Protein AF-A0A641J2X0-F1 (afdb_monomer_lite)

Organism: Escherichia coli (NCBI:txid562)

Radius of gyration: 11.42 Å; chains: 1; bounding box: 23×19×32 Å

Sequence (36 aa):
MSGKPAARQGDMTQYGGSIVQGSAGVRIGAPTGVAC

Secondary structure (DSSP, 8-state):
--PSPPP-TTPBPTTS-B-----TT--TT-SS----

Foldseek 3Di:
DDDDDDAFAQDADPVGDGRPDDDPQDHDPDPDPDND

Structure (mmCIF, N/CA/C/O backbone):
data_AF-A0A641J2X0-F1
#
_entry.id   AF-A0A641J2X0-F1
#
loop_
_atom_site.group_PDB
_atom_site.id
_atom_site.type_symbol
_atom_site.label_atom_id
_atom_site.label_alt_id
_atom_site.label_comp_id
_atom_site.label_asym_id
_atom_site.label_entity_id
_atom_site.label_seq_id
_atom_site.pdbx_PDB_ins_code
_atom_site.Cartn_x
_atom_site.Cartn_y
_atom_site.Cartn_z
_atom_site.occupancy
_atom_site.B_iso_o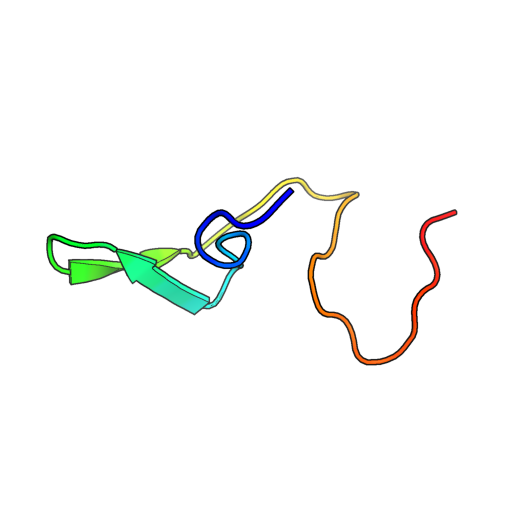r_equiv
_atom_site.auth_seq_id
_atom_site.auth_comp_id
_atom_site.auth_asym_id
_atom_site.auth_atom_id
_atom_site.pdbx_PDB_model_num
ATOM 1 N N . MET A 1 1 ? 18.741 14.714 3.073 1.00 53.25 1 MET A N 1
ATOM 2 C CA . MET A 1 1 ? 17.331 14.279 3.149 1.00 53.25 1 MET A CA 1
ATOM 3 C C . MET A 1 1 ? 17.305 13.010 3.996 1.00 53.25 1 MET A C 1
ATOM 5 O O . MET A 1 1 ? 17.678 11.965 3.494 1.00 53.25 1 MET A O 1
ATOM 9 N N . SER A 1 2 ? 17.027 13.106 5.299 1.00 53.78 2 SER A N 1
ATOM 10 C CA . SER A 1 2 ? 16.937 11.928 6.182 1.00 53.78 2 SER A CA 1
ATOM 11 C C . SER A 1 2 ? 15.707 12.086 7.073 1.00 53.78 2 SER A C 1
ATOM 13 O O . SER A 1 2 ? 15.785 12.515 8.219 1.00 53.78 2 SER A O 1
ATOM 15 N N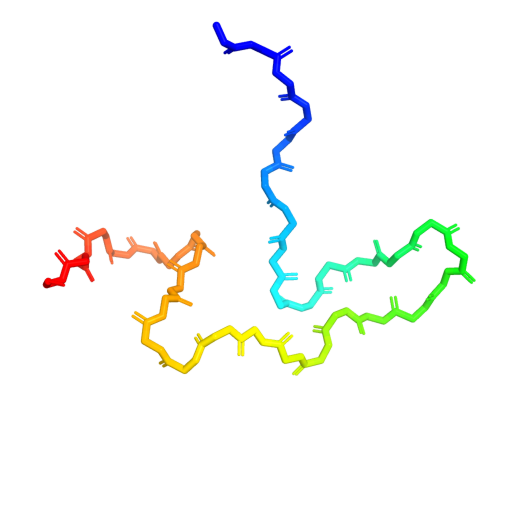 . GLY A 1 3 ? 14.542 11.886 6.458 1.00 77.19 3 GLY A N 1
ATOM 16 C CA . GLY A 1 3 ? 13.265 11.719 7.147 1.00 77.19 3 GLY A CA 1
ATOM 17 C C . GLY A 1 3 ? 12.908 10.234 7.202 1.00 77.19 3 GLY A C 1
ATOM 18 O O . GLY A 1 3 ? 13.528 9.423 6.514 1.00 77.19 3 GLY A O 1
ATOM 19 N N . LYS A 1 4 ? 11.913 9.871 8.020 1.00 80.62 4 LYS A N 1
ATOM 20 C CA . LYS A 1 4 ? 11.366 8.503 8.049 1.00 80.62 4 LYS A CA 1
ATOM 21 C C . LYS A 1 4 ? 10.972 8.061 6.620 1.00 80.62 4 LYS A C 1
ATOM 23 O O . LYS A 1 4 ? 10.583 8.928 5.833 1.00 80.62 4 LYS A O 1
ATOM 28 N N . PRO A 1 5 ? 11.062 6.760 6.276 1.00 86.50 5 PRO A N 1
ATOM 29 C CA . PRO A 1 5 ? 10.670 6.265 4.956 1.00 86.50 5 PRO A CA 1
ATOM 30 C C . PRO A 1 5 ? 9.256 6.712 4.558 1.00 86.50 5 PRO A C 1
ATOM 32 O O . PRO A 1 5 ? 8.397 6.899 5.421 1.00 86.50 5 PRO A O 1
ATOM 35 N N . ALA A 1 6 ? 9.010 6.866 3.254 1.00 89.19 6 ALA A N 1
ATOM 36 C CA . ALA A 1 6 ? 7.678 7.180 2.745 1.00 89.19 6 ALA A CA 1
ATOM 37 C C . ALA A 1 6 ? 6.687 6.065 3.110 1.00 89.19 6 ALA A C 1
ATOM 39 O O . ALA A 1 6 ? 6.992 4.888 2.918 1.00 89.19 6 ALA A O 1
ATOM 40 N N . ALA A 1 7 ? 5.512 6.447 3.612 1.00 91.25 7 ALA A N 1
ATOM 41 C CA . ALA A 1 7 ? 4.433 5.516 3.914 1.00 91.25 7 ALA A CA 1
ATOM 42 C C . ALA A 1 7 ? 3.828 4.936 2.625 1.00 91.25 7 ALA A C 1
ATOM 44 O O . ALA A 1 7 ? 3.729 5.617 1.601 1.00 91.25 7 ALA A O 1
ATOM 45 N N . ARG A 1 8 ? 3.423 3.670 2.677 1.00 93.06 8 ARG A N 1
ATOM 46 C CA . ARG A 1 8 ? 2.974 2.868 1.536 1.00 93.06 8 ARG A CA 1
ATOM 47 C C . ARG A 1 8 ? 1.699 2.117 1.877 1.00 93.06 8 ARG A C 1
ATOM 49 O O . ARG A 1 8 ? 1.361 1.920 3.040 1.00 93.06 8 ARG A O 1
ATOM 56 N N . GLN A 1 9 ? 1.011 1.642 0.844 1.00 92.94 9 GLN A N 1
ATOM 57 C CA . GLN A 1 9 ? -0.125 0.742 1.019 1.00 92.94 9 GLN A CA 1
ATOM 58 C C . GLN A 1 9 ? 0.309 -0.507 1.807 1.00 92.94 9 GLN A C 1
ATOM 60 O O . GLN A 1 9 ? 1.324 -1.121 1.487 1.00 92.94 9 GLN A O 1
ATOM 65 N N . GLY A 1 10 ? -0.454 -0.852 2.842 1.00 92.38 10 GLY A N 1
ATOM 66 C CA . GLY A 1 10 ? -0.151 -1.918 3.797 1.00 92.38 10 GLY A CA 1
ATOM 67 C C . GLY A 1 10 ? 0.584 -1.463 5.064 1.00 92.38 10 GLY A C 1
ATOM 68 O O . GLY A 1 10 ? 0.523 -2.179 6.061 1.00 92.38 10 GLY A O 1
ATOM 69 N N . ASP A 1 11 ? 1.216 -0.283 5.077 1.00 94.19 11 ASP 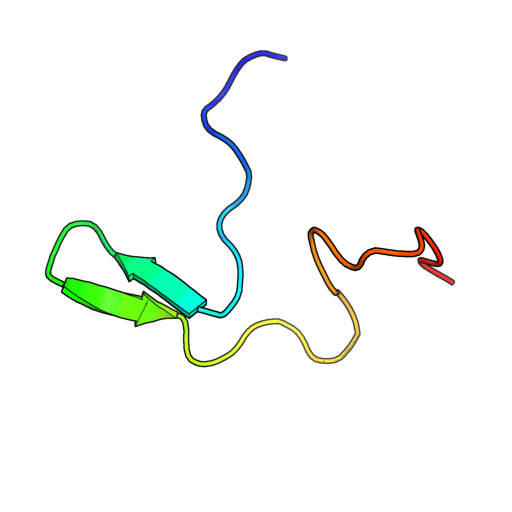A N 1
ATOM 70 C CA . ASP A 1 11 ? 1.890 0.218 6.281 1.00 94.19 11 ASP A CA 1
ATOM 71 C C . ASP A 1 11 ? 0.863 0.571 7.378 1.00 94.19 11 ASP A C 1
ATOM 73 O O . ASP A 1 11 ? -0.269 0.977 7.098 1.00 94.19 11 ASP A O 1
ATOM 77 N N . MET A 1 12 ? 1.261 0.411 8.642 1.00 96.06 12 MET A N 1
ATOM 78 C CA . MET A 1 12 ? 0.433 0.685 9.821 1.00 96.06 12 MET A CA 1
ATOM 79 C C . MET A 1 12 ? 0.403 2.185 10.131 1.00 96.06 12 MET A C 1
ATOM 81 O O . MET A 1 12 ? 1.454 2.831 10.160 1.00 96.06 12 MET A O 1
ATOM 85 N N . THR A 1 13 ? -0.774 2.748 10.417 1.00 92.94 13 THR A N 1
ATOM 86 C CA . THR A 1 13 ? -0.847 4.126 10.924 1.00 92.94 13 THR A CA 1
ATOM 87 C C . THR A 1 13 ? -0.484 4.181 12.406 1.00 92.94 13 THR A C 1
ATOM 89 O O . THR A 1 13 ? -0.611 3.197 13.133 1.00 92.94 13 THR A O 1
ATOM 92 N N . GLN A 1 14 ? -0.075 5.354 12.890 1.00 93.19 14 GLN A N 1
ATOM 93 C CA . GLN A 1 14 ? 0.280 5.547 14.299 1.00 93.19 14 GLN A CA 1
ATOM 94 C C . GLN A 1 14 ? -0.842 5.149 15.273 1.00 93.19 14 GLN A C 1
ATOM 96 O O . GLN A 1 14 ? -0.556 4.705 16.382 1.00 93.19 14 GLN A O 1
ATOM 101 N N . TYR A 1 15 ? -2.103 5.303 14.868 1.00 92.38 15 TYR A N 1
ATOM 102 C CA . TYR A 1 15 ? -3.271 5.009 15.700 1.00 92.38 15 TYR A CA 1
ATOM 103 C C . TYR A 1 15 ? -3.894 3.640 15.387 1.00 92.38 15 TYR A C 1
ATOM 105 O O . TYR A 1 15 ? -4.949 3.309 15.922 1.00 92.38 15 TYR A O 1
ATOM 113 N N . GLY A 1 16 ? -3.241 2.837 14.542 1.00 92.75 16 GLY A N 1
ATOM 114 C CA . GLY A 1 16 ? -3.734 1.539 14.094 1.00 92.75 16 GLY A CA 1
ATOM 115 C C . GLY A 1 16 ? -4.411 1.574 12.721 1.00 92.75 16 GLY A C 1
ATOM 116 O O . GLY A 1 16 ? -4.688 2.627 12.150 1.00 92.75 16 GLY A O 1
ATOM 117 N N . GLY A 1 17 ? -4.659 0.389 12.165 1.00 95.56 17 GLY A N 1
ATOM 118 C CA . GLY A 1 17 ? -5.162 0.218 10.802 1.00 95.56 17 GLY A CA 1
ATOM 119 C C . GLY A 1 17 ? -4.072 0.349 9.733 1.00 95.56 17 GLY A C 1
ATOM 120 O O . GLY A 1 17 ? -3.095 1.082 9.882 1.00 95.56 17 GLY A O 1
ATOM 121 N N . SER A 1 18 ? -4.234 -0.395 8.642 1.00 96.44 18 SER A N 1
ATOM 122 C CA . SER A 1 18 ? -3.329 -0.356 7.492 1.00 96.44 18 SER A CA 1
ATOM 123 C C . SER A 1 18 ? -3.743 0.716 6.487 1.00 96.44 18 SER A C 1
ATOM 125 O O . SER A 1 18 ? -4.934 0.947 6.278 1.00 96.44 18 SER A O 1
ATOM 127 N N . ILE A 1 19 ? -2.784 1.289 5.765 1.00 93.31 19 ILE A N 1
ATOM 128 C CA . ILE A 1 19 ? -3.062 2.119 4.589 1.00 93.31 19 ILE A CA 1
ATOM 129 C C . ILE A 1 19 ? -3.651 1.229 3.485 1.00 93.31 19 ILE A C 1
ATOM 131 O O . ILE A 1 19 ? -2.938 0.441 2.869 1.00 93.31 19 ILE A O 1
ATOM 135 N N . VAL A 1 20 ? -4.956 1.334 3.227 1.00 95.19 20 VAL A N 1
ATOM 136 C CA . VAL A 1 20 ? -5.659 0.450 2.275 1.00 95.19 20 VAL A CA 1
ATOM 137 C C . VAL A 1 20 ? -5.616 0.927 0.825 1.00 95.19 20 VAL A C 1
ATOM 139 O O . VAL A 1 20 ? -5.850 0.127 -0.075 1.00 95.19 20 VAL A O 1
ATOM 142 N N . GLN A 1 21 ? -5.29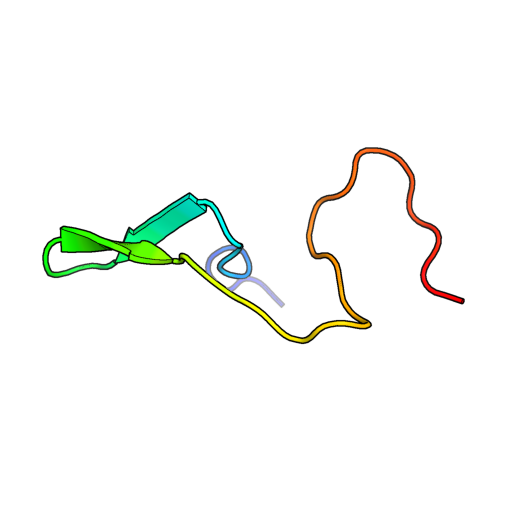2 2.197 0.576 1.00 93.62 21 GLN A N 1
ATOM 143 C CA . GLN A 1 21 ? -5.256 2.783 -0.764 1.00 93.62 21 GLN A CA 1
ATOM 144 C C . GLN A 1 21 ? -4.206 3.900 -0.851 1.00 93.62 21 GLN A C 1
ATOM 146 O O . GLN A 1 21 ? -3.998 4.640 0.108 1.00 93.62 21 GLN A O 1
ATOM 151 N N . GLY A 1 22 ? -3.575 4.027 -2.021 1.00 90.81 22 GLY A N 1
ATOM 152 C CA . GLY A 1 22 ? -2.752 5.170 -2.425 1.00 90.81 22 GLY A CA 1
ATOM 153 C C . GLY A 1 22 ? -3.238 5.764 -3.753 1.00 90.81 22 GLY A C 1
ATOM 154 O O . GLY A 1 22 ? -4.329 5.454 -4.226 1.00 90.81 22 GLY A O 1
ATOM 155 N N . SER A 1 23 ? -2.434 6.609 -4.391 1.00 92.38 23 SER A N 1
ATOM 156 C CA . SER A 1 23 ? -2.734 7.117 -5.736 1.00 92.38 23 SER A CA 1
ATOM 157 C C . SER A 1 23 ? -2.601 6.020 -6.798 1.00 92.38 23 SER A C 1
ATOM 159 O O . SER A 1 23 ? -1.592 5.321 -6.835 1.00 92.38 23 SER A O 1
ATOM 161 N N . ALA A 1 24 ? -3.573 5.924 -7.708 1.00 88.00 24 ALA A N 1
ATOM 162 C CA . ALA A 1 24 ? -3.669 4.844 -8.697 1.00 88.00 24 ALA A C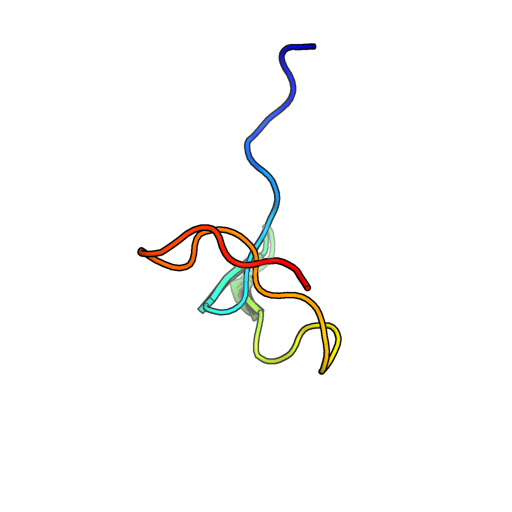A 1
ATOM 163 C C . ALA A 1 24 ? -2.452 4.706 -9.638 1.00 88.00 24 ALA A C 1
ATOM 165 O O . ALA A 1 24 ? -2.158 3.604 -10.090 1.00 88.00 24 ALA A O 1
ATOM 166 N N . GLY A 1 25 ? -1.739 5.802 -9.918 1.00 89.38 25 GLY A N 1
ATOM 167 C CA . GLY A 1 25 ? -0.570 5.817 -10.807 1.00 89.38 25 GLY A CA 1
ATOM 168 C C . GLY A 1 25 ? 0.790 5.798 -10.105 1.00 89.38 25 GLY A C 1
ATOM 169 O O . GLY A 1 25 ? 1.807 5.811 -10.786 1.00 89.38 25 GLY A O 1
ATOM 170 N N . VAL A 1 26 ? 0.846 5.786 -8.767 1.00 86.12 26 VAL A N 1
ATOM 171 C CA . VAL A 1 26 ? 2.122 5.848 -8.031 1.00 86.12 26 VAL A CA 1
ATOM 172 C C . VAL A 1 26 ? 2.237 4.665 -7.090 1.00 86.12 26 VAL A C 1
ATOM 174 O O . VAL A 1 26 ? 1.401 4.469 -6.208 1.00 86.12 26 VAL A O 1
ATOM 177 N N . ARG A 1 27 ? 3.323 3.902 -7.235 1.00 87.62 27 ARG A N 1
ATOM 178 C CA . ARG A 1 27 ? 3.650 2.790 -6.345 1.00 87.62 27 ARG A CA 1
ATOM 179 C C . ARG A 1 27 ? 5.016 3.009 -5.706 1.00 87.62 27 ARG A C 1
ATOM 181 O O . ARG A 1 27 ? 6.050 2.908 -6.357 1.00 87.62 27 ARG A O 1
ATOM 188 N N . ILE A 1 28 ? 5.010 3.277 -4.406 1.00 88.00 28 ILE A N 1
ATOM 189 C CA . ILE A 1 28 ? 6.225 3.461 -3.610 1.00 88.00 28 ILE A CA 1
ATOM 190 C C . ILE A 1 28 ? 6.725 2.090 -3.134 1.00 88.00 28 ILE A C 1
ATOM 192 O O . ILE A 1 28 ? 5.987 1.348 -2.491 1.00 88.00 28 ILE A O 1
ATOM 196 N N . GLY A 1 29 ? 7.980 1.749 -3.442 1.00 78.38 29 GLY A N 1
ATOM 197 C CA . GLY A 1 29 ? 8.615 0.502 -2.995 1.00 78.38 29 GLY A CA 1
ATOM 198 C C . GLY A 1 29 ? 8.239 -0.762 -3.782 1.00 78.38 29 GLY A C 1
ATOM 199 O O . GLY A 1 29 ? 8.378 -1.855 -3.239 1.00 78.38 29 GLY A O 1
ATOM 200 N N . ALA A 1 30 ? 7.767 -0.637 -5.031 1.00 71.31 30 ALA A N 1
ATOM 201 C CA . ALA A 1 30 ? 7.671 -1.779 -5.947 1.00 71.31 30 ALA A CA 1
ATOM 202 C C . ALA A 1 30 ? 9.075 -2.368 -6.221 1.00 71.31 30 ALA A C 1
ATOM 204 O O . ALA A 1 30 ? 10.018 -1.589 -6.364 1.00 71.31 30 ALA A O 1
ATOM 205 N N . PRO A 1 31 ? 9.232 -3.703 -6.348 1.00 61.69 31 PRO A N 1
ATOM 206 C CA . PRO A 1 31 ? 10.537 -4.353 -6.545 1.00 61.69 31 PRO A CA 1
ATOM 207 C C . PRO A 1 31 ? 11.246 -3.963 -7.852 1.00 61.69 31 PRO A C 1
ATOM 209 O O . PRO A 1 31 ? 12.432 -4.231 -8.014 1.00 61.69 31 PRO A O 1
ATOM 212 N N . THR A 1 32 ? 10.549 -3.307 -8.777 1.00 56.41 32 THR A N 1
ATOM 213 C CA . THR A 1 32 ? 11.099 -2.847 -10.051 1.00 56.41 32 THR A CA 1
ATOM 214 C C . THR A 1 32 ? 10.735 -1.380 -10.242 1.00 56.41 32 THR A C 1
ATOM 216 O O . THR A 1 32 ? 9.567 -1.047 -10.451 1.00 56.41 32 THR A O 1
ATOM 219 N N . GLY A 1 33 ? 11.730 -0.501 -10.129 1.00 54.81 33 GLY A N 1
ATOM 220 C CA . GLY A 1 33 ? 11.601 0.945 -10.294 1.00 54.81 33 GLY A CA 1
ATOM 221 C C . GLY A 1 33 ? 11.281 1.362 -11.727 1.00 54.81 33 GLY A C 1
ATOM 222 O O . GLY A 1 33 ? 12.141 1.889 -12.420 1.00 54.81 33 GLY A O 1
ATOM 223 N N . VAL A 1 34 ? 10.038 1.163 -12.156 1.00 50.50 34 VAL A N 1
ATOM 224 C CA . VAL A 1 34 ? 9.485 1.833 -13.335 1.00 50.50 34 VAL A CA 1
ATOM 225 C C . VAL A 1 34 ? 8.353 2.730 -12.858 1.00 50.50 34 VAL A C 1
ATOM 227 O O . VAL A 1 34 ? 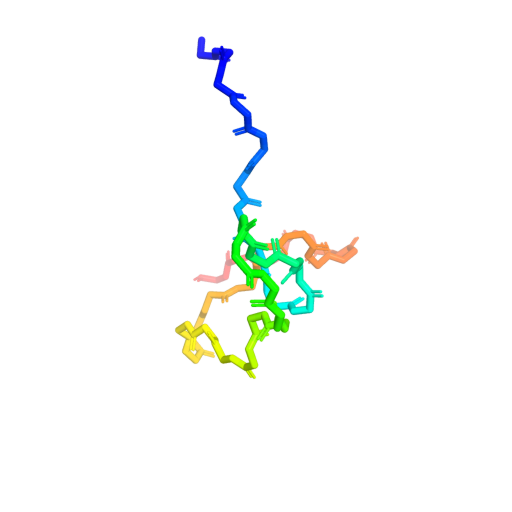7.216 2.297 -12.689 1.00 50.50 34 VAL A O 1
ATOM 230 N N . ALA A 1 35 ? 8.707 3.983 -12.589 1.00 48.78 35 ALA A N 1
ATOM 231 C CA . ALA A 1 35 ? 7.785 5.091 -12.764 1.00 48.78 35 ALA A CA 1
ATOM 232 C C . ALA A 1 35 ? 7.941 5.519 -14.227 1.00 48.78 35 ALA A C 1
ATOM 234 O O . ALA A 1 35 ? 9.022 5.957 -14.621 1.00 48.78 35 ALA A O 1
ATOM 235 N N . CYS A 1 36 ? 6.917 5.265 -15.035 1.00 51.00 36 CYS A N 1
ATOM 236 C CA . CYS A 1 36 ? 6.760 5.901 -16.340 1.00 51.00 36 CYS A CA 1
ATOM 237 C C . CYS A 1 36 ? 6.330 7.359 -16.165 1.00 51.00 36 CYS A C 1
ATOM 239 O O . CYS A 1 36 ? 5.561 7.625 -15.211 1.00 51.00 36 CYS A O 1
#

pLDDT: mean 81.69, std 15.94, range [48.78, 96.44]